Protein AF-A0A7S0W589-F1 (afdb_monomer_lite)

Sequence (106 aa):
RASVLEKYVASFYWVYSTVTTVGYGDLHAVTMQERVLCILCMVAGGFVFGTLIQNVPVILEKKSVAIHNYSQLERDMLEFLGKHKVPPDLRGRVMQYYEYRFPDHR

pLDDT: mean 89.31, std 8.2, range [50.94, 97.25]

InterPro domains:
  IPR003938 Potassium channel, voltage-dependent, EAG/ELK/ERG-like [PR01463] (8-25)
  IPR003938 Potassium channel, voltage-dependent, EAG/ELK/ERG-like [PR01463] (34-45)
  IPR003938 Potassium channel, voltage-dependent, EAG/ELK/ERG-like [PR01463] (52-61)
  IPR013099 Potassium channel domain [PF07885] (8-56)

Foldseek 3Di:
DDDPVRVVVVVVVLLVCLLVVVCPPPDDDDDPVRVVVSVVSSVVSPVVSVVVVVVPVVVVVVVVVVLVVVVVVLVVLVVVCVVVVPDPVVVVVVVVVVCVVCVVND

Structure (mmCIF, N/CA/C/O backbone):
data_AF-A0A7S0W589-F1
#
_entry.id   AF-A0A7S0W589-F1
#
loop_
_atom_site.group_PDB
_atom_site.id
_atom_site.type_symbol
_atom_site.label_atom_id
_atom_site.label_alt_id
_atom_site.label_comp_id
_atom_site.label_asym_id
_atom_site.label_entity_id
_atom_site.label_seq_id
_atom_site.pdbx_PDB_ins_code
_atom_site.Cartn_x
_atom_site.Cartn_y
_atom_site.Cartn_z
_atom_site.occupancy
_atom_site.B_iso_or_equiv
_atom_site.auth_seq_id
_atom_site.auth_comp_id
_atom_site.auth_asym_id
_atom_site.auth_atom_id
_atom_site.pdbx_PDB_model_num
ATOM 1 N N . ARG A 1 1 ? -12.696 11.868 31.121 1.00 64.69 1 ARG A N 1
ATOM 2 C CA . ARG A 1 1 ? -13.324 11.715 29.782 1.00 64.69 1 ARG A CA 1
ATOM 3 C C . ARG A 1 1 ? -12.228 11.949 28.758 1.00 64.69 1 ARG A C 1
ATOM 5 O O . ARG A 1 1 ? -11.589 12.983 28.874 1.00 64.69 1 ARG A O 1
ATOM 12 N N . ALA A 1 2 ? -12.013 11.029 27.819 1.00 81.00 2 ALA A N 1
ATOM 13 C CA . ALA A 1 2 ? -11.057 11.252 26.736 1.00 81.00 2 ALA A CA 1
ATOM 14 C C . ALA A 1 2 ? -11.460 12.477 25.897 1.00 81.00 2 ALA A C 1
ATOM 16 O O . ALA A 1 2 ? -12.662 12.704 25.677 1.00 81.00 2 ALA A O 1
ATOM 17 N N . SER A 1 3 ? -10.472 13.250 25.456 1.00 94.69 3 SER A N 1
ATOM 18 C CA . SER A 1 3 ? -10.653 14.384 24.551 1.00 94.69 3 SER A CA 1
ATOM 19 C C . SER A 1 3 ? -11.169 13.916 23.184 1.00 94.69 3 SER A C 1
ATOM 21 O O . SER A 1 3 ? -11.087 12.739 22.826 1.00 94.69 3 SER A O 1
ATOM 23 N N . VAL A 1 4 ? -11.738 14.833 22.398 1.00 95.62 4 VAL A N 1
ATOM 24 C CA . VAL A 1 4 ? -12.222 14.506 21.043 1.00 95.62 4 VAL A CA 1
ATOM 25 C C . VAL A 1 4 ? -11.072 14.017 20.158 1.00 95.62 4 VAL A C 1
ATOM 27 O O . VAL A 1 4 ? -11.238 13.043 19.425 1.00 95.62 4 VAL A O 1
ATOM 30 N N . LEU A 1 5 ? -9.899 14.644 20.283 1.00 96.56 5 LEU A N 1
ATOM 31 C CA . LEU A 1 5 ? -8.698 14.263 19.547 1.00 96.56 5 LEU A CA 1
ATOM 32 C C . LEU A 1 5 ? -8.264 12.833 19.887 1.00 96.56 5 LEU A C 1
ATOM 34 O O . LEU A 1 5 ? -8.033 12.044 18.979 1.00 96.56 5 LEU A O 1
ATOM 38 N N . GLU A 1 6 ? -8.224 12.475 21.173 1.00 95.94 6 GLU A N 1
ATOM 39 C CA . GLU A 1 6 ? -7.854 11.122 21.617 1.00 95.94 6 GLU A CA 1
ATOM 40 C C . GLU A 1 6 ? -8.770 10.054 21.010 1.00 95.94 6 GLU A C 1
ATOM 42 O O . GLU A 1 6 ? -8.296 9.031 20.523 1.00 95.94 6 GLU A O 1
ATOM 47 N N . LYS A 1 7 ? -10.084 10.309 20.968 1.00 95.38 7 LYS A N 1
ATOM 48 C CA . LYS A 1 7 ? -11.051 9.381 20.359 1.00 95.38 7 LYS A CA 1
ATOM 49 C C . LYS A 1 7 ? -10.850 9.242 18.853 1.00 95.38 7 LYS A C 1
ATOM 51 O O . LYS A 1 7 ? -10.949 8.134 18.328 1.00 95.38 7 LYS A O 1
ATOM 56 N N . TYR A 1 8 ? -10.579 10.347 18.159 1.00 96.81 8 TYR A N 1
ATOM 57 C CA . TYR A 1 8 ? -10.338 10.329 16.718 1.00 96.81 8 TYR A CA 1
ATOM 58 C C . TYR A 1 8 ? -9.056 9.568 16.378 1.00 96.81 8 TYR A C 1
ATOM 60 O O . TYR A 1 8 ? -9.071 8.701 15.509 1.00 96.81 8 TYR A O 1
ATOM 68 N N . VAL A 1 9 ? -7.974 9.830 17.117 1.00 97.00 9 VAL A N 1
ATOM 69 C CA . VAL A 1 9 ? -6.688 9.140 16.953 1.00 97.00 9 VAL A CA 1
ATOM 70 C C . VAL A 1 9 ? -6.834 7.646 17.232 1.00 97.00 9 VAL A C 1
ATOM 72 O O . VAL A 1 9 ? -6.397 6.846 16.412 1.00 97.00 9 VAL A O 1
ATOM 75 N N . ALA A 1 10 ? -7.506 7.255 18.320 1.00 95.75 10 ALA A N 1
ATOM 76 C CA . ALA A 1 10 ? -7.759 5.846 18.629 1.00 95.75 10 ALA A CA 1
ATOM 77 C C . ALA A 1 10 ? -8.588 5.149 17.534 1.00 95.75 10 ALA A C 1
ATOM 79 O O . ALA A 1 10 ? -8.282 4.024 17.142 1.00 95.75 10 ALA A O 1
ATOM 80 N N . SER A 1 11 ? -9.599 5.839 16.992 1.00 94.69 11 SER A N 1
ATOM 81 C CA . SER A 1 11 ? -10.419 5.318 15.889 1.00 94.69 11 SER A CA 1
ATOM 82 C C . SER A 1 11 ? -9.585 5.112 14.623 1.00 94.69 11 SER A C 1
ATOM 84 O O . SER A 1 11 ? -9.652 4.055 14.002 1.00 94.69 11 SER A O 1
ATOM 86 N N . PHE A 1 12 ? -8.755 6.095 14.261 1.00 95.69 12 PHE A N 1
ATOM 87 C CA . PHE A 1 12 ? -7.860 6.002 13.107 1.00 95.69 12 PHE A CA 1
ATOM 88 C C . PHE A 1 12 ? -6.818 4.902 13.272 1.00 95.69 12 PHE A C 1
ATOM 90 O O . PHE A 1 12 ? -6.583 4.140 12.339 1.00 95.69 12 PHE A O 1
ATOM 97 N N . TYR A 1 13 ? -6.223 4.793 14.456 1.00 96.31 13 TYR A N 1
ATOM 98 C CA . TYR A 1 13 ? -5.269 3.745 14.790 1.00 96.31 13 TYR A CA 1
ATOM 99 C C . TYR A 1 13 ? -5.883 2.346 14.627 1.00 96.31 13 TYR A C 1
ATOM 101 O O . TYR A 1 13 ? -5.275 1.464 14.016 1.00 96.31 13 TYR A O 1
ATOM 109 N N . TRP A 1 14 ? -7.117 2.149 15.095 1.00 95.56 14 TRP A N 1
ATOM 110 C CA . TRP A 1 14 ? -7.823 0.881 14.934 1.00 95.56 14 TRP A CA 1
ATOM 111 C C . TRP A 1 14 ? -8.148 0.562 13.474 1.00 95.56 14 TRP A C 1
ATOM 113 O O . TRP A 1 14 ? -7.880 -0.547 13.010 1.00 95.56 14 TRP A O 1
ATOM 123 N N . VAL A 1 15 ? -8.661 1.540 12.718 1.00 95.19 15 VAL A N 1
ATOM 124 C CA . VAL A 1 15 ? -8.928 1.361 11.282 1.00 95.19 15 VAL A CA 1
ATOM 125 C C . VAL A 1 15 ? -7.633 1.035 10.543 1.00 95.19 15 VAL A C 1
ATOM 127 O O . VAL A 1 15 ? -7.589 0.082 9.772 1.00 95.19 15 VAL A O 1
ATOM 130 N N . TYR A 1 16 ? -6.562 1.784 10.801 1.00 94.81 16 TYR A N 1
ATOM 131 C CA . TYR A 1 16 ? -5.286 1.608 10.121 1.00 94.81 16 TYR A CA 1
ATOM 132 C C . TYR A 1 16 ? -4.651 0.251 10.432 1.00 94.81 16 TYR A C 1
ATOM 134 O O . TYR A 1 16 ? -4.263 -0.460 9.506 1.00 94.81 16 TYR A O 1
ATOM 142 N N . SER A 1 17 ? -4.592 -0.149 11.707 1.00 95.12 17 SER A N 1
ATOM 143 C CA . SER A 1 17 ? -4.046 -1.455 12.113 1.00 95.12 17 SER A CA 1
ATOM 144 C C . SER A 1 17 ? -4.862 -2.627 11.562 1.00 95.12 17 SER A C 1
ATOM 146 O O . SER A 1 17 ? -4.287 -3.665 11.237 1.00 95.12 17 SER A O 1
ATOM 148 N N . THR A 1 18 ? -6.175 -2.449 11.393 1.00 94.19 18 THR A N 1
ATOM 149 C CA . THR A 1 18 ? -7.060 -3.438 10.766 1.00 94.19 18 THR A CA 1
ATOM 150 C C . THR A 1 18 ? -6.835 -3.525 9.254 1.00 94.19 18 THR A C 1
ATOM 152 O O . THR A 1 18 ? -6.612 -4.615 8.733 1.00 94.19 18 THR A O 1
ATOM 155 N N . VAL A 1 19 ? -6.848 -2.392 8.539 1.00 94.44 19 VAL A N 1
ATOM 156 C CA . VAL A 1 19 ? -6.691 -2.334 7.070 1.00 94.44 19 VAL A CA 1
ATOM 157 C C . VAL A 1 19 ? -5.313 -2.825 6.630 1.00 94.44 19 VAL A C 1
ATOM 159 O O . VAL A 1 19 ? -5.204 -3.538 5.639 1.00 94.44 19 VAL A O 1
ATOM 162 N N . THR A 1 20 ? -4.263 -2.476 7.375 1.00 92.69 20 THR A N 1
ATOM 163 C CA . THR A 1 20 ? -2.889 -2.945 7.111 1.00 92.69 20 THR A CA 1
ATOM 164 C C . THR A 1 20 ? -2.625 -4.356 7.629 1.00 92.69 20 THR A C 1
ATOM 166 O O . THR A 1 20 ? -1.519 -4.866 7.471 1.00 92.69 20 THR A O 1
ATOM 169 N N . THR A 1 21 ? -3.625 -5.006 8.232 1.00 91.38 21 THR A N 1
ATOM 170 C CA . THR A 1 21 ? -3.550 -6.366 8.791 1.00 91.38 21 THR A CA 1
ATOM 171 C C . THR A 1 21 ? -2.515 -6.551 9.908 1.00 91.38 21 THR A C 1
ATOM 173 O O . THR A 1 21 ? -2.166 -7.677 10.242 1.00 91.38 21 THR A O 1
ATOM 176 N N . VAL A 1 22 ? -2.045 -5.460 10.527 1.00 94.75 22 VAL A N 1
ATOM 177 C CA . VAL A 1 22 ? -1.104 -5.510 11.660 1.00 94.75 22 VAL A CA 1
ATOM 178 C C . VAL A 1 22 ? -1.795 -6.043 12.916 1.00 94.75 22 VAL A C 1
ATOM 180 O O . VAL A 1 22 ? -1.269 -6.935 13.571 1.00 94.75 22 VAL A O 1
ATOM 183 N N . GLY A 1 23 ? -2.978 -5.503 13.238 1.00 91.38 23 GLY A N 1
ATOM 184 C CA . GLY A 1 23 ? -3.873 -6.055 14.259 1.00 91.38 23 GLY A CA 1
ATOM 185 C C . GLY A 1 23 ? -3.262 -6.263 15.652 1.00 91.38 23 GLY A C 1
ATOM 186 O O . GLY A 1 23 ? -3.377 -7.355 16.198 1.00 91.38 23 GLY A O 1
ATOM 187 N N . TYR A 1 24 ? -2.665 -5.230 16.258 1.00 93.56 24 TYR A N 1
ATOM 188 C CA . TYR A 1 24 ? -2.054 -5.316 17.599 1.00 93.56 24 TYR A CA 1
ATOM 189 C C . TYR A 1 24 ? -2.997 -5.835 18.704 1.00 93.56 24 TYR A C 1
ATOM 191 O O . TYR A 1 24 ? -2.532 -6.428 19.675 1.00 93.56 24 TYR A O 1
ATOM 199 N N . GLY A 1 25 ? -4.312 -5.634 18.558 1.00 91.12 25 GLY A N 1
ATOM 200 C CA . GLY A 1 25 ? -5.341 -6.198 19.444 1.00 91.12 25 GLY A CA 1
ATOM 201 C C . GLY A 1 25 ? -5.584 -5.419 20.740 1.00 91.12 25 GLY A C 1
ATOM 202 O O . GLY A 1 25 ? -6.449 -5.791 21.533 1.00 91.12 25 GLY A O 1
ATOM 203 N N . ASP A 1 26 ? -4.877 -4.314 20.945 1.00 93.19 26 ASP A N 1
ATOM 204 C CA . ASP A 1 26 ? -5.058 -3.399 22.071 1.00 93.19 26 AS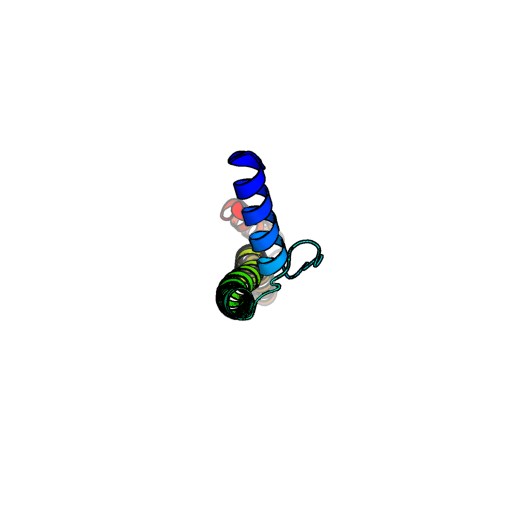P A CA 1
ATOM 205 C C . ASP A 1 26 ? -6.415 -2.673 22.033 1.00 93.19 26 ASP A C 1
ATOM 207 O O . ASP A 1 26 ? -7.027 -2.477 23.082 1.00 93.19 26 ASP A O 1
ATOM 211 N N . LEU A 1 27 ? -6.938 -2.367 20.838 1.00 92.69 27 LEU A N 1
ATOM 212 C CA . LEU A 1 27 ? -8.333 -1.958 20.643 1.00 92.69 27 LEU A CA 1
ATOM 213 C C . LEU A 1 27 ? -9.116 -3.049 19.901 1.00 92.69 27 LEU A C 1
ATOM 215 O O . LEU A 1 27 ? -8.832 -3.359 18.744 1.00 92.69 27 LEU A O 1
ATOM 219 N N . HIS A 1 28 ? -10.118 -3.630 20.562 1.00 91.81 28 HIS A N 1
ATOM 220 C CA . HIS A 1 28 ? -10.918 -4.728 20.019 1.00 91.81 28 HIS A CA 1
ATOM 221 C C . HIS A 1 28 ? -12.381 -4.654 20.469 1.00 91.81 28 HIS A C 1
ATOM 223 O O . HIS A 1 28 ? -12.712 -4.057 21.492 1.00 91.81 28 HIS A O 1
ATOM 229 N N . ALA A 1 29 ? -13.262 -5.285 19.692 1.00 92.69 29 ALA A N 1
ATOM 230 C CA . ALA A 1 29 ? -14.682 -5.367 20.004 1.00 92.69 29 ALA A CA 1
ATOM 231 C C . ALA A 1 29 ? -14.956 -6.310 21.181 1.00 92.69 29 ALA A C 1
ATOM 233 O O . ALA A 1 29 ? -14.575 -7.486 21.160 1.00 92.69 29 ALA A O 1
ATOM 234 N N . VAL A 1 30 ? -15.703 -5.824 22.170 1.00 94.94 30 VAL A N 1
ATOM 235 C CA . VAL A 1 30 ? -16.078 -6.603 23.354 1.00 94.94 30 VAL A CA 1
ATOM 236 C C . VAL A 1 30 ? -17.496 -7.142 23.191 1.00 94.94 30 VAL A C 1
ATOM 238 O O . VAL A 1 30 ? -17.744 -8.325 23.439 1.00 94.94 30 VAL A O 1
ATOM 241 N N . THR A 1 31 ? -18.417 -6.304 22.713 1.00 97.25 31 THR A N 1
ATOM 242 C CA . THR A 1 31 ? -19.835 -6.653 22.559 1.00 97.25 31 THR A CA 1
ATOM 243 C C . THR A 1 31 ? -20.139 -7.300 21.205 1.00 97.25 31 THR A C 1
ATOM 245 O O . THR A 1 31 ? -19.413 -7.127 20.227 1.00 97.25 31 THR A O 1
ATOM 248 N N . MET A 1 32 ? -21.256 -8.032 21.112 1.00 95.69 32 MET A N 1
ATOM 249 C CA . MET A 1 32 ? -21.690 -8.653 19.850 1.00 95.69 32 MET A CA 1
ATOM 250 C C . MET A 1 32 ? -21.903 -7.614 18.737 1.00 95.69 32 MET A C 1
ATOM 252 O O . MET A 1 32 ? -21.512 -7.842 17.596 1.00 95.69 32 MET A O 1
ATOM 256 N N . GLN A 1 33 ? -22.488 -6.462 19.069 1.00 96.19 33 GLN A N 1
ATOM 257 C CA . GLN A 1 33 ? -22.763 -5.398 18.100 1.00 96.19 33 GLN A CA 1
ATOM 258 C C . GLN A 1 33 ? -21.468 -4.790 17.550 1.00 96.19 33 GLN A C 1
ATOM 260 O O . GLN A 1 33 ? -21.329 -4.631 16.338 1.00 96.19 33 GLN A O 1
ATOM 265 N N . GLU A 1 34 ? -20.492 -4.527 18.424 1.00 95.06 34 GLU A N 1
ATOM 266 C CA . GLU A 1 34 ? -19.162 -4.063 18.016 1.00 95.06 34 GLU A CA 1
ATOM 267 C C . GLU A 1 34 ? -18.466 -5.094 17.123 1.00 95.06 34 GLU A C 1
ATOM 269 O O . GLU A 1 34 ? -17.877 -4.723 16.114 1.00 95.06 34 GLU A O 1
ATOM 274 N N . ARG A 1 35 ? -18.574 -6.394 17.436 1.00 95.44 35 ARG A N 1
ATOM 275 C CA . ARG A 1 35 ? -17.956 -7.458 16.627 1.00 95.44 35 ARG A CA 1
ATOM 276 C C . ARG A 1 35 ? -18.522 -7.497 15.214 1.00 95.44 35 ARG A C 1
ATOM 278 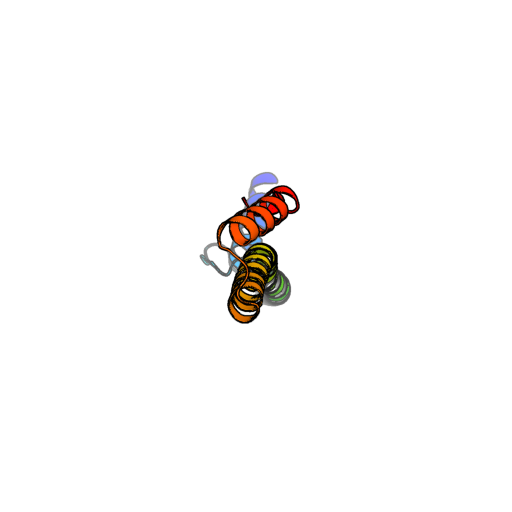O O . ARG A 1 35 ? -17.749 -7.606 14.267 1.00 95.44 35 ARG A O 1
ATOM 285 N N . VAL A 1 36 ? -19.843 -7.373 15.061 1.00 97.25 36 VAL A N 1
ATOM 286 C CA . VAL A 1 36 ? -20.482 -7.307 13.736 1.00 97.25 36 VAL A CA 1
ATOM 287 C C . VAL A 1 36 ? -19.962 -6.103 12.948 1.00 97.25 36 VAL A C 1
ATOM 289 O O . VAL A 1 36 ? -19.577 -6.261 11.791 1.00 97.25 36 VAL A O 1
ATOM 292 N N . LEU A 1 37 ? -19.872 -4.924 13.573 1.00 94.62 37 LEU A N 1
ATOM 293 C CA . LEU A 1 37 ? -19.310 -3.733 12.930 1.00 94.62 37 LEU A CA 1
ATOM 294 C C . LEU A 1 37 ? -17.843 -3.947 12.521 1.00 94.62 37 LEU A C 1
ATOM 296 O O . LEU A 1 37 ? -17.477 -3.652 11.385 1.00 94.62 37 LEU A O 1
ATOM 300 N N . CYS A 1 38 ? -17.018 -4.505 13.410 1.00 94.56 38 CYS A N 1
ATOM 301 C CA . CYS A 1 38 ? -15.617 -4.796 13.121 1.00 94.56 38 CYS A CA 1
ATOM 302 C C . CYS A 1 38 ? -15.460 -5.753 11.938 1.00 94.56 38 CYS A C 1
ATOM 304 O O . CYS A 1 38 ? -14.629 -5.492 11.075 1.00 94.56 38 CYS A O 1
ATOM 306 N N . ILE A 1 39 ? -16.278 -6.808 11.854 1.00 95.50 39 ILE A N 1
ATOM 307 C CA . ILE A 1 39 ? -16.267 -7.748 10.724 1.00 95.50 39 ILE A CA 1
ATOM 308 C C . ILE A 1 39 ? -16.582 -7.018 9.414 1.00 95.50 39 ILE A C 1
ATOM 310 O O . ILE A 1 39 ? -15.865 -7.191 8.431 1.00 95.50 39 ILE A O 1
ATOM 314 N N . LEU A 1 40 ? -17.608 -6.162 9.394 1.00 95.88 40 LEU A N 1
ATOM 315 C CA . LEU A 1 40 ? -17.955 -5.381 8.202 1.00 95.88 40 LEU A CA 1
ATOM 316 C C . LEU A 1 40 ? -16.809 -4.449 7.777 1.00 95.88 40 LEU A C 1
ATOM 318 O O . LEU A 1 40 ? -16.460 -4.396 6.597 1.00 95.88 40 LEU A O 1
ATOM 322 N N . CYS A 1 41 ? -16.179 -3.762 8.735 1.00 95.00 41 CYS A N 1
ATOM 323 C CA . CYS A 1 41 ? -15.014 -2.916 8.480 1.00 95.00 41 CYS A CA 1
ATOM 324 C C . CYS A 1 41 ? -13.799 -3.716 7.990 1.00 95.00 41 CYS A C 1
ATOM 326 O O . CYS A 1 41 ? -13.099 -3.249 7.098 1.00 95.00 41 CYS A O 1
ATOM 328 N N . MET A 1 42 ? -13.555 -4.912 8.531 1.00 95.25 42 MET A N 1
ATOM 329 C CA . MET A 1 42 ? -12.475 -5.806 8.098 1.00 95.25 42 MET A CA 1
ATOM 330 C C . MET A 1 42 ? -12.680 -6.277 6.660 1.00 95.25 42 MET A C 1
ATOM 332 O O . MET A 1 42 ? -11.743 -6.236 5.869 1.00 95.25 42 MET A O 1
ATOM 336 N N . VAL A 1 43 ? -13.904 -6.671 6.298 1.00 96.19 43 VAL A N 1
ATOM 337 C CA . VAL A 1 43 ? -14.246 -7.073 4.927 1.00 96.19 43 VAL A CA 1
ATOM 338 C C . VAL A 1 43 ? -14.022 -5.906 3.962 1.00 96.19 43 VAL A C 1
ATOM 340 O O . VAL A 1 43 ? -13.296 -6.054 2.981 1.00 96.19 43 VAL A O 1
ATOM 343 N N . ALA A 1 44 ? -14.573 -4.726 4.265 1.00 95.25 44 ALA A N 1
ATOM 344 C CA . ALA A 1 44 ? -14.383 -3.530 3.443 1.00 95.25 44 ALA A CA 1
ATOM 345 C C . ALA A 1 44 ? -12.901 -3.120 3.339 1.00 95.25 44 ALA A C 1
ATOM 347 O O . ALA A 1 44 ? -12.405 -2.835 2.249 1.00 95.25 44 ALA A O 1
ATOM 348 N N . GLY A 1 45 ? -12.180 -3.139 4.462 1.00 93.56 45 GLY A N 1
ATOM 349 C CA . GLY A 1 45 ? -10.754 -2.833 4.530 1.00 93.56 45 GLY A CA 1
ATOM 350 C C . GLY A 1 45 ? -9.901 -3.811 3.727 1.00 93.56 45 GLY A C 1
ATOM 351 O O . GLY A 1 45 ? -8.997 -3.379 3.019 1.00 93.56 45 GLY A O 1
ATOM 352 N N . GLY A 1 46 ? -10.233 -5.103 3.763 1.00 94.19 46 GLY A N 1
ATOM 353 C CA . GLY A 1 46 ? -9.568 -6.144 2.982 1.00 94.19 46 GLY A CA 1
ATOM 354 C C . GLY A 1 46 ? -9.716 -5.937 1.475 1.00 94.19 46 GLY A C 1
ATOM 355 O O . GLY A 1 46 ? -8.729 -6.051 0.750 1.00 94.19 46 GLY A O 1
ATOM 356 N N . PHE A 1 47 ? -10.906 -5.550 0.998 1.00 94.19 47 PHE A N 1
ATOM 357 C CA . PHE A 1 47 ? -11.099 -5.187 -0.412 1.00 94.19 47 PHE A CA 1
ATOM 358 C C . PHE A 1 47 ? -10.216 -4.004 -0.819 1.00 94.19 47 PHE A C 1
ATOM 360 O O . PHE A 1 47 ? -9.503 -4.082 -1.820 1.00 94.19 47 PHE A O 1
ATOM 367 N N . VAL A 1 48 ? -10.207 -2.928 -0.025 1.00 93.44 48 VAL A N 1
ATOM 368 C CA . VAL A 1 48 ? -9.366 -1.752 -0.297 1.00 93.44 48 VAL A CA 1
ATOM 369 C C . VAL A 1 48 ? -7.887 -2.138 -0.300 1.00 93.44 48 VAL A C 1
ATOM 371 O O . VAL A 1 48 ? -7.186 -1.870 -1.274 1.00 93.44 48 VAL A O 1
ATOM 374 N N . PHE A 1 49 ? -7.413 -2.824 0.739 1.00 93.12 49 PHE A N 1
ATOM 375 C CA . PHE A 1 49 ? -6.013 -3.221 0.858 1.00 93.12 49 PHE A CA 1
ATOM 376 C C . PHE A 1 49 ? -5.568 -4.146 -0.282 1.00 93.12 49 PHE A C 1
ATOM 378 O O . PHE A 1 49 ? -4.512 -3.924 -0.873 1.00 93.12 49 PHE A O 1
ATOM 385 N N . GLY A 1 50 ? -6.403 -5.118 -0.660 1.00 92.88 50 GLY A N 1
ATOM 386 C CA . GLY A 1 50 ? -6.144 -6.002 -1.796 1.00 92.88 50 GLY A CA 1
ATOM 387 C C . GLY A 1 50 ? -5.959 -5.231 -3.104 1.00 92.88 50 GLY A C 1
ATOM 388 O O . GLY A 1 50 ? -4.979 -5.457 -3.814 1.00 92.88 50 GLY A O 1
ATOM 389 N N . THR A 1 51 ? -6.835 -4.260 -3.391 1.00 92.62 51 THR A N 1
ATOM 390 C CA . THR A 1 51 ? -6.699 -3.425 -4.600 1.00 92.62 51 THR A CA 1
ATOM 391 C C . THR A 1 51 ? -5.443 -2.554 -4.583 1.00 92.62 51 THR A C 1
ATOM 393 O O . THR A 1 51 ? -4.802 -2.377 -5.619 1.00 92.62 51 THR A O 1
ATOM 396 N N . LEU A 1 52 ? -5.042 -2.042 -3.414 1.00 91.69 52 LEU A N 1
ATOM 397 C CA . LEU A 1 52 ? -3.812 -1.263 -3.272 1.00 91.69 52 LEU A CA 1
ATOM 398 C C . LEU A 1 52 ? -2.578 -2.117 -3.570 1.00 91.69 52 LEU A C 1
ATOM 400 O O . LEU A 1 52 ? -1.759 -1.724 -4.399 1.00 91.69 52 LEU A O 1
ATOM 404 N N . ILE A 1 53 ? -2.476 -3.297 -2.950 1.00 92.12 53 ILE A N 1
ATOM 405 C CA . ILE A 1 53 ? -1.373 -4.242 -3.176 1.00 92.12 53 ILE A CA 1
ATOM 406 C C . ILE A 1 53 ? -1.315 -4.655 -4.652 1.00 92.12 53 ILE A C 1
ATOM 408 O O . ILE A 1 53 ? -0.236 -4.670 -5.239 1.00 92.12 53 ILE A O 1
ATOM 412 N N . GLN A 1 54 ? -2.465 -4.931 -5.275 1.00 93.44 54 GLN A N 1
ATOM 413 C CA . GLN A 1 54 ? -2.543 -5.333 -6.682 1.00 93.44 54 GLN A CA 1
ATOM 414 C C . GLN A 1 54 ? -2.039 -4.249 -7.650 1.00 93.44 54 GLN A C 1
ATOM 416 O O . GLN A 1 54 ? -1.456 -4.570 -8.686 1.00 93.44 54 GLN A O 1
ATOM 421 N N . ASN A 1 55 ? -2.226 -2.970 -7.326 1.00 93.88 55 ASN A N 1
ATOM 422 C CA . ASN A 1 55 ? -1.807 -1.867 -8.191 1.00 93.88 55 ASN A CA 1
ATOM 423 C C . ASN A 1 55 ? -0.295 -1.585 -8.139 1.00 93.88 55 ASN A C 1
ATOM 425 O O . ASN A 1 55 ? 0.248 -1.014 -9.087 1.00 93.88 55 ASN A O 1
ATOM 429 N N . VAL A 1 56 ? 0.404 -1.987 -7.070 1.00 92.94 56 VAL A N 1
ATOM 430 C CA . VAL A 1 56 ? 1.845 -1.715 -6.909 1.00 92.94 56 VAL A CA 1
ATOM 431 C C . VAL A 1 56 ? 2.688 -2.377 -8.013 1.00 92.94 56 VAL A C 1
ATOM 433 O O . VAL A 1 56 ? 3.445 -1.654 -8.670 1.00 92.94 56 VAL A O 1
ATOM 436 N N . PRO A 1 57 ? 2.552 -3.689 -8.306 1.00 91.69 57 PRO A N 1
ATOM 437 C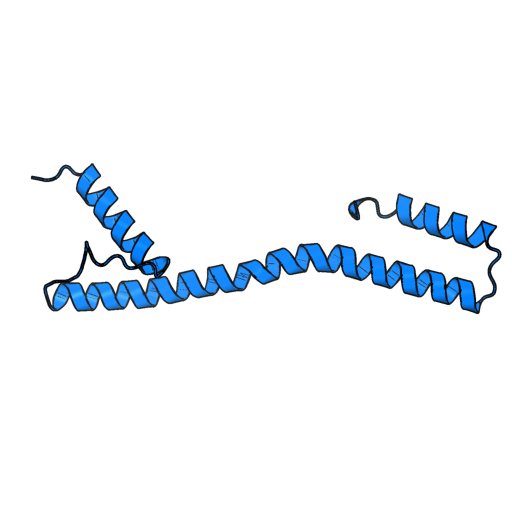 CA . PRO A 1 57 ? 3.272 -4.324 -9.407 1.00 91.69 57 PRO A CA 1
ATOM 438 C C . PRO A 1 57 ? 3.004 -3.668 -10.758 1.00 91.69 57 PRO A C 1
ATOM 440 O O . PRO A 1 57 ? 3.940 -3.476 -11.517 1.00 91.69 57 PRO A O 1
ATOM 443 N N . VAL A 1 58 ? 1.764 -3.250 -11.037 1.00 90.44 58 VAL A N 1
ATOM 444 C CA . VAL A 1 58 ? 1.393 -2.616 -12.316 1.00 90.44 58 VAL A CA 1
ATOM 445 C C . VAL A 1 58 ? 2.148 -1.303 -12.532 1.00 90.44 58 VAL A C 1
ATOM 447 O O . VAL A 1 58 ? 2.577 -0.996 -13.643 1.00 90.44 58 VAL A O 1
ATOM 450 N N . ILE A 1 59 ? 2.323 -0.506 -11.478 1.00 89.56 59 ILE A N 1
ATOM 451 C CA . ILE A 1 59 ? 3.080 0.751 -11.554 1.00 89.56 59 ILE A CA 1
ATOM 452 C C . ILE A 1 59 ? 4.570 0.465 -11.775 1.00 89.56 59 ILE A C 1
ATOM 454 O O . ILE A 1 59 ? 5.214 1.132 -12.587 1.00 89.56 59 ILE A O 1
ATOM 458 N N . LEU A 1 60 ? 5.112 -0.539 -11.082 1.00 88.62 60 LEU A N 1
ATOM 459 C CA . LEU A 1 60 ? 6.510 -0.946 -11.228 1.00 88.62 60 LEU A CA 1
ATOM 460 C C . LEU A 1 60 ? 6.792 -1.542 -12.611 1.00 88.62 60 LEU A C 1
ATOM 462 O O . LEU A 1 60 ? 7.804 -1.214 -13.228 1.00 88.62 60 LEU A O 1
ATOM 466 N N . GLU A 1 61 ? 5.875 -2.358 -13.120 1.00 88.31 61 GLU A N 1
ATOM 467 C CA . GLU A 1 61 ? 5.952 -2.972 -14.438 1.00 88.31 61 GLU A CA 1
ATOM 468 C C . GLU A 1 61 ? 5.899 -1.915 -15.539 1.00 88.31 61 GLU A C 1
ATOM 470 O O . GLU A 1 61 ? 6.724 -1.933 -16.440 1.00 88.31 61 GLU A O 1
ATOM 475 N N . LYS A 1 62 ? 5.022 -0.909 -15.444 1.00 81.38 62 LYS A N 1
ATOM 476 C CA . LYS A 1 62 ? 5.012 0.204 -16.413 1.00 81.38 62 LYS A CA 1
ATOM 477 C C . LYS A 1 62 ? 6.374 0.890 -16.537 1.00 81.38 62 LYS A C 1
ATOM 479 O O . LYS A 1 62 ? 6.762 1.277 -17.637 1.00 81.38 62 LYS A O 1
ATOM 484 N N . LYS A 1 63 ? 7.111 1.015 -15.429 1.00 77.06 63 LYS A N 1
ATOM 485 C CA . LYS A 1 63 ? 8.468 1.572 -15.432 1.00 77.06 63 LYS A CA 1
ATOM 486 C C . LYS A 1 63 ? 9.483 0.611 -16.064 1.00 77.06 63 LYS A C 1
ATOM 488 O O . LYS A 1 63 ? 10.354 1.059 -16.804 1.00 77.06 63 LYS A O 1
ATOM 493 N N . SER A 1 64 ? 9.385 -0.692 -15.799 1.00 81.44 64 SER A N 1
ATOM 494 C CA . SER A 1 64 ? 10.321 -1.684 -16.345 1.00 81.44 64 SER A CA 1
ATOM 495 C C . SER A 1 64 ? 10.048 -2.040 -17.811 1.00 81.44 64 SER A C 1
ATOM 497 O O . SER A 1 64 ? 10.997 -2.290 -18.549 1.00 81.44 64 SER A O 1
ATOM 499 N N . VAL A 1 65 ? 8.792 -2.005 -18.263 1.00 83.00 65 VAL A N 1
ATOM 500 C CA . VAL A 1 65 ? 8.376 -2.305 -19.643 1.00 83.00 65 VAL A CA 1
ATOM 501 C C . VAL A 1 65 ? 8.996 -1.327 -20.637 1.00 83.00 65 VAL A C 1
ATOM 503 O O . VAL A 1 65 ? 9.456 -1.760 -21.687 1.00 83.00 65 VAL A O 1
ATOM 506 N N . ALA A 1 66 ? 9.082 -0.034 -20.309 1.00 76.25 66 ALA A N 1
ATOM 507 C CA . ALA A 1 66 ? 9.733 0.951 -21.178 1.00 76.25 66 ALA A CA 1
ATOM 508 C C . ALA A 1 66 ? 11.212 0.599 -21.434 1.00 76.25 66 ALA A C 1
ATOM 510 O O . ALA A 1 66 ? 11.650 0.516 -22.581 1.00 76.25 66 ALA A O 1
ATOM 511 N N . ILE A 1 67 ? 11.953 0.286 -20.367 1.00 80.69 67 ILE A N 1
ATOM 512 C CA . ILE A 1 67 ? 13.360 -0.135 -20.438 1.00 80.69 67 ILE A CA 1
ATOM 513 C C . ILE A 1 67 ? 13.487 -1.470 -21.184 1.00 80.69 67 ILE A C 1
ATOM 515 O O . ILE A 1 67 ? 14.367 -1.651 -22.027 1.00 80.69 67 ILE A O 1
ATOM 519 N N . HIS A 1 68 ? 12.589 -2.414 -20.899 1.00 83.69 68 HIS A N 1
ATOM 520 C CA . HIS A 1 68 ? 12.602 -3.731 -21.516 1.00 83.69 68 HIS A CA 1
ATOM 521 C C . HIS A 1 68 ? 12.367 -3.658 -23.029 1.00 83.69 68 HIS A C 1
ATOM 523 O O . HIS A 1 68 ? 13.140 -4.249 -23.785 1.00 83.69 68 HIS A O 1
ATOM 529 N N . ASN A 1 69 ? 11.368 -2.891 -23.469 1.00 84.94 69 ASN A N 1
ATOM 530 C CA . ASN A 1 69 ? 11.037 -2.698 -24.881 1.00 84.94 69 ASN A CA 1
ATOM 531 C C . ASN A 1 69 ? 12.188 -2.054 -25.653 1.00 84.94 69 ASN A C 1
ATOM 533 O O . ASN A 1 69 ? 12.496 -2.486 -26.760 1.00 84.94 69 ASN A O 1
ATOM 537 N N . TYR A 1 70 ? 12.867 -1.071 -25.062 1.00 81.69 70 TYR A N 1
ATOM 538 C CA . TYR A 1 70 ? 14.050 -0.476 -25.678 1.00 81.69 70 TYR A CA 1
ATOM 539 C C . TYR A 1 70 ? 15.189 -1.471 -25.817 1.00 81.69 70 TYR A C 1
ATOM 541 O O . TYR A 1 70 ? 15.752 -1.613 -26.896 1.00 81.69 70 TYR A O 1
ATOM 549 N N . SER A 1 71 ? 15.477 -2.224 -24.752 1.00 84.12 71 SER A N 1
ATOM 550 C CA . SER A 1 71 ? 16.512 -3.255 -24.809 1.00 84.12 71 SER A CA 1
ATOM 551 C C . SER A 1 71 ? 16.199 -4.320 -25.869 1.00 84.12 71 SER A C 1
ATOM 553 O O . SER A 1 71 ? 17.115 -4.855 -26.486 1.00 84.12 71 SER A O 1
ATOM 555 N N . GLN A 1 72 ? 14.917 -4.651 -26.081 1.00 88.00 72 GLN A N 1
ATOM 556 C CA . GLN A 1 72 ? 14.486 -5.552 -27.153 1.00 88.00 72 GLN A CA 1
ATOM 557 C C . GLN A 1 72 ? 14.730 -4.924 -28.524 1.00 88.00 72 GLN A C 1
ATOM 559 O O . GLN A 1 72 ? 15.402 -5.530 -29.351 1.00 88.00 72 GLN A O 1
ATOM 564 N N . LEU A 1 73 ? 14.261 -3.693 -28.731 1.00 86.62 73 LEU A N 1
ATOM 565 C CA . LEU A 1 73 ? 14.426 -2.967 -29.987 1.00 86.62 73 LEU A CA 1
ATOM 566 C C . LEU A 1 73 ? 15.901 -2.814 -30.379 1.00 86.62 73 LEU A C 1
ATOM 568 O O . LEU A 1 73 ? 16.260 -3.000 -31.540 1.00 86.62 73 LEU A O 1
ATOM 572 N N . GLU A 1 74 ? 16.760 -2.517 -29.407 1.00 86.81 74 GLU A N 1
ATOM 573 C CA . GLU A 1 74 ? 18.204 -2.429 -29.596 1.00 86.81 74 GLU A CA 1
ATOM 574 C C . GLU A 1 74 ? 18.791 -3.764 -30.079 1.00 86.81 74 GLU A C 1
ATOM 576 O O . GLU A 1 74 ? 19.536 -3.802 -31.063 1.00 86.81 74 GLU A O 1
ATOM 581 N N . ARG A 1 75 ? 18.418 -4.875 -29.431 1.00 88.81 75 ARG A N 1
ATOM 582 C CA . ARG A 1 75 ? 18.860 -6.220 -29.829 1.00 88.81 75 ARG A CA 1
ATOM 583 C C . ARG A 1 75 ? 18.400 -6.574 -31.239 1.00 88.81 75 ARG A C 1
ATOM 585 O O . ARG A 1 75 ? 19.227 -7.006 -32.042 1.00 88.81 75 ARG A O 1
ATOM 592 N N . ASP A 1 76 ? 17.131 -6.338 -31.555 1.00 90.38 76 ASP A N 1
ATOM 593 C CA . ASP A 1 76 ? 16.557 -6.635 -32.870 1.00 90.38 76 ASP A CA 1
ATOM 594 C C . ASP A 1 76 ? 17.237 -5.808 -33.971 1.00 90.38 76 ASP A C 1
ATOM 596 O O . ASP A 1 76 ? 17.539 -6.312 -35.058 1.00 90.38 76 ASP A O 1
ATOM 600 N N . MET A 1 77 ? 17.549 -4.539 -33.685 1.00 88.88 77 MET A N 1
ATOM 601 C CA . MET A 1 77 ? 18.263 -3.671 -34.617 1.00 88.88 77 MET A CA 1
ATOM 602 C C . MET A 1 77 ? 19.699 -4.153 -34.846 1.00 88.88 77 MET A C 1
ATOM 604 O O . MET A 1 77 ? 20.152 -4.232 -35.991 1.00 88.88 77 MET A O 1
ATOM 608 N N . LEU A 1 78 ? 20.420 -4.516 -33.783 1.00 88.38 78 LEU A N 1
ATOM 609 C CA . LEU A 1 78 ? 21.768 -5.076 -33.894 1.00 88.38 78 LEU A CA 1
ATOM 610 C C . LEU A 1 78 ? 21.772 -6.387 -34.688 1.00 88.38 78 LEU A C 1
ATOM 612 O O . LEU A 1 78 ? 22.655 -6.590 -35.528 1.00 88.38 78 LEU A O 1
ATOM 616 N N . GLU A 1 79 ? 20.771 -7.243 -34.484 1.00 91.56 79 GLU A N 1
ATOM 617 C CA . GLU A 1 79 ? 20.598 -8.477 -35.246 1.00 91.56 79 GLU A CA 1
ATOM 618 C C . GLU A 1 79 ? 20.333 -8.189 -36.732 1.00 91.56 79 GLU A C 1
ATOM 620 O O . GLU A 1 79 ? 20.988 -8.770 -37.603 1.00 91.56 79 GLU A O 1
ATOM 625 N N . PHE A 1 80 ? 19.435 -7.250 -37.046 1.00 92.25 80 PHE A N 1
ATOM 626 C CA . PHE A 1 80 ? 19.131 -6.839 -38.420 1.00 92.25 80 PHE A CA 1
ATOM 627 C C . PHE A 1 80 ? 20.369 -6.301 -39.150 1.00 92.25 80 PHE A C 1
ATOM 629 O O . PHE A 1 80 ? 20.661 -6.710 -40.281 1.00 92.25 80 PHE A O 1
ATOM 636 N N . LEU A 1 81 ? 21.127 -5.417 -38.497 1.00 89.94 81 LEU A N 1
ATOM 637 C CA . LEU A 1 81 ? 22.354 -4.833 -39.045 1.00 89.94 81 LEU A CA 1
ATOM 638 C C . LEU A 1 81 ? 23.470 -5.878 -39.191 1.00 89.94 81 LEU A C 1
ATOM 640 O O . LEU A 1 81 ? 24.279 -5.797 -40.119 1.00 89.94 81 LEU A O 1
ATOM 644 N N . GLY A 1 82 ? 23.508 -6.869 -38.297 1.00 90.31 82 GLY A N 1
ATOM 645 C CA . GLY A 1 82 ? 24.380 -8.036 -38.399 1.00 90.31 82 GLY A CA 1
ATOM 646 C C . GLY A 1 82 ? 24.055 -8.896 -39.619 1.00 90.31 82 GLY A C 1
ATOM 647 O O . GLY A 1 82 ? 24.945 -9.177 -40.424 1.00 90.31 82 GLY A O 1
ATOM 648 N N . LYS A 1 83 ? 22.776 -9.246 -39.808 1.00 93.31 83 LYS A N 1
ATOM 649 C CA . LYS A 1 83 ? 22.297 -10.052 -40.946 1.00 93.31 83 LYS A CA 1
ATOM 650 C C . LYS A 1 83 ? 22.594 -9.401 -42.297 1.00 93.31 83 LYS A C 1
ATOM 652 O O . LYS A 1 83 ? 23.004 -10.091 -43.227 1.00 93.31 83 LYS A O 1
ATOM 657 N N . HIS A 1 84 ? 22.461 -8.080 -42.395 1.00 93.06 84 HIS A N 1
ATOM 658 C CA . HIS A 1 84 ? 22.714 -7.331 -43.633 1.00 93.06 84 HIS A CA 1
ATOM 659 C C . HIS A 1 84 ? 24.185 -6.937 -43.836 1.00 93.06 84 HIS A C 1
ATOM 661 O O . HIS A 1 84 ? 24.492 -6.202 -44.772 1.00 93.06 84 HIS A O 1
ATOM 667 N N . LYS A 1 85 ? 25.104 -7.427 -42.986 1.00 91.00 85 LYS A N 1
ATOM 668 C CA . LYS A 1 85 ? 26.551 -7.154 -43.067 1.00 91.00 85 LYS A CA 1
ATOM 669 C C . LYS A 1 85 ? 26.870 -5.655 -43.139 1.00 91.00 85 LYS A C 1
ATOM 671 O O . LYS A 1 85 ? 27.767 -5.233 -43.867 1.00 91.00 85 LYS A O 1
ATOM 676 N N . VAL A 1 86 ? 26.129 -4.847 -42.383 1.00 90.94 86 VAL A N 1
ATOM 677 C CA . VAL A 1 86 ? 26.340 -3.398 -42.345 1.00 90.94 86 VAL A CA 1
ATOM 678 C C . VAL A 1 86 ? 27.714 -3.102 -41.724 1.00 90.94 86 VAL A C 1
ATOM 680 O O . VAL A 1 86 ? 28.013 -3.654 -40.658 1.00 90.94 86 VAL A O 1
ATOM 683 N N . PRO A 1 87 ? 28.540 -2.240 -42.351 1.00 90.69 87 PRO A N 1
ATOM 684 C CA . PRO A 1 87 ? 29.832 -1.828 -41.815 1.00 90.69 87 PRO A CA 1
ATOM 685 C C . PRO A 1 87 ? 29.726 -1.285 -40.380 1.00 90.69 87 PRO A C 1
ATOM 687 O O . PRO A 1 87 ? 28.747 -0.601 -40.057 1.00 90.69 87 PRO A O 1
ATOM 690 N N . PRO A 1 88 ? 30.729 -1.537 -39.522 1.00 86.00 88 PRO A N 1
ATOM 691 C CA . PRO A 1 88 ? 30.703 -1.129 -38.117 1.00 86.00 88 PRO A CA 1
ATOM 692 C C . PRO A 1 88 ? 30.522 0.387 -37.933 1.00 86.00 88 PRO A C 1
ATOM 694 O O . PRO A 1 88 ? 29.796 0.799 -37.029 1.00 86.00 88 PRO A O 1
ATOM 697 N N . ASP A 1 89 ? 31.066 1.206 -38.837 1.00 88.00 89 ASP A N 1
ATOM 698 C CA . ASP A 1 89 ? 30.910 2.667 -38.801 1.00 88.00 89 ASP A CA 1
ATOM 699 C C . ASP A 1 89 ? 29.452 3.110 -38.983 1.00 88.00 89 ASP A C 1
ATOM 701 O O . ASP A 1 89 ? 28.960 4.003 -38.292 1.00 88.00 89 ASP A O 1
ATOM 705 N N . LEU A 1 90 ? 28.723 2.462 -39.897 1.00 87.25 90 LEU A N 1
ATOM 706 C CA . LEU A 1 90 ? 27.306 2.749 -40.119 1.00 87.25 90 LEU A CA 1
ATOM 707 C C . LEU A 1 90 ? 26.452 2.221 -38.965 1.00 87.25 90 LEU A C 1
ATOM 709 O O . LEU A 1 90 ? 25.517 2.901 -38.553 1.00 87.25 90 LEU A O 1
ATOM 713 N N . ARG A 1 91 ? 26.803 1.067 -38.384 1.00 87.56 91 ARG A N 1
ATOM 714 C CA . ARG A 1 91 ? 26.123 0.529 -37.195 1.00 87.56 91 ARG A CA 1
ATOM 715 C C . ARG A 1 91 ? 26.200 1.500 -36.015 1.00 87.56 91 ARG A C 1
ATOM 717 O O . ARG A 1 91 ? 25.169 1.790 -35.415 1.00 87.56 91 ARG A O 1
ATOM 724 N N . GLY A 1 92 ? 27.387 2.043 -35.731 1.00 86.50 92 GLY A N 1
ATOM 725 C CA . GLY A 1 92 ? 27.579 3.030 -34.664 1.00 86.50 92 GLY A CA 1
ATOM 726 C C . GLY A 1 92 ? 26.746 4.298 -34.871 1.00 86.50 92 GLY A C 1
ATOM 727 O O . GLY A 1 92 ? 26.107 4.776 -33.937 1.00 86.50 92 GLY A O 1
ATOM 728 N N . ARG A 1 93 ? 26.666 4.796 -36.113 1.00 89.19 93 ARG A N 1
ATOM 729 C CA . ARG A 1 93 ? 25.851 5.977 -36.455 1.00 89.19 93 ARG A CA 1
ATOM 730 C C . ARG A 1 93 ? 24.351 5.749 -36.269 1.00 89.19 93 ARG A C 1
ATOM 732 O O . ARG A 1 93 ? 23.656 6.657 -35.822 1.00 89.19 93 ARG A O 1
ATOM 739 N N . VAL A 1 94 ? 23.846 4.562 -36.611 1.00 88.44 94 VAL A N 1
ATOM 740 C CA . VAL A 1 94 ? 22.423 4.233 -36.424 1.00 88.44 94 VAL A CA 1
ATOM 741 C C . VAL A 1 94 ? 22.090 4.107 -34.933 1.00 88.44 94 VAL A C 1
ATOM 743 O O . VAL A 1 94 ? 21.067 4.639 -34.508 1.00 88.44 94 VAL A O 1
ATOM 746 N N . MET A 1 95 ? 22.968 3.492 -34.129 1.00 84.19 95 MET A N 1
ATOM 747 C CA . MET A 1 95 ? 22.791 3.400 -32.669 1.00 84.19 95 MET A CA 1
ATOM 74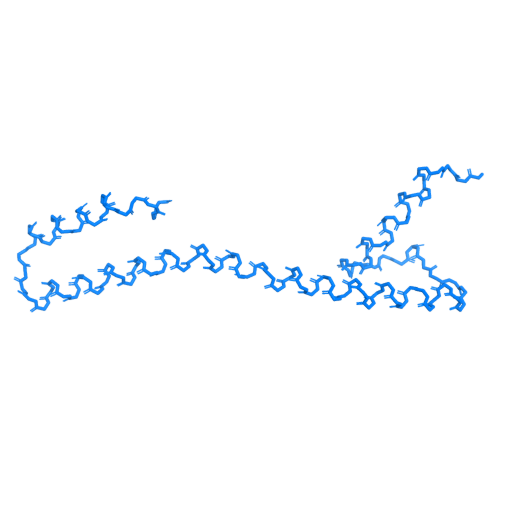8 C C . MET A 1 95 ? 22.794 4.785 -32.011 1.00 84.19 95 MET A C 1
ATOM 750 O O . MET A 1 95 ? 21.869 5.104 -31.273 1.00 84.19 95 MET A O 1
ATOM 754 N N . GLN A 1 96 ? 23.754 5.652 -32.355 1.00 86.81 96 GLN A N 1
ATOM 755 C CA . GLN A 1 96 ? 23.809 7.028 -31.838 1.00 86.81 96 GLN A CA 1
ATOM 756 C C . GLN A 1 96 ? 22.561 7.848 -32.186 1.00 86.81 96 GLN A C 1
ATOM 758 O O . GLN A 1 96 ? 22.079 8.629 -31.367 1.00 86.81 96 GLN A O 1
ATOM 763 N N . TYR A 1 97 ? 22.021 7.682 -33.397 1.00 87.38 97 TYR A N 1
ATOM 764 C CA . TYR A 1 97 ? 20.772 8.338 -33.780 1.00 87.38 97 TYR A CA 1
ATOM 765 C C . TYR A 1 97 ? 19.588 7.846 -32.934 1.00 87.38 97 TYR A C 1
ATOM 767 O O . TYR A 1 97 ? 18.756 8.651 -32.515 1.00 87.38 97 TYR A O 1
ATOM 775 N N . TYR A 1 98 ? 19.529 6.543 -32.652 1.00 82.12 98 TYR A N 1
ATOM 776 C CA . TYR A 1 98 ? 18.493 5.947 -31.811 1.00 82.12 98 TYR A CA 1
ATOM 777 C C . TYR A 1 98 ? 18.588 6.414 -30.352 1.00 82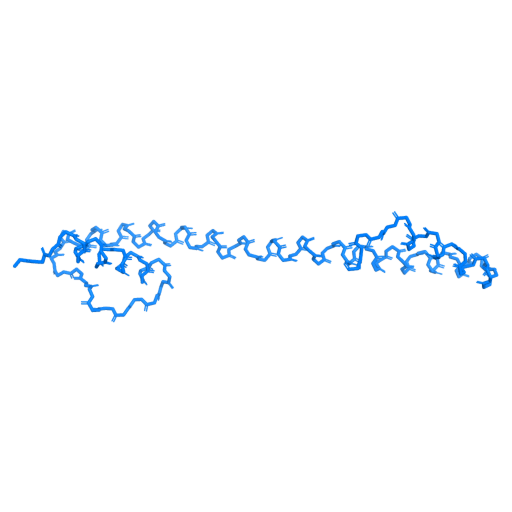.12 98 TYR A C 1
ATOM 779 O O . TYR A 1 98 ? 17.584 6.853 -29.793 1.00 82.12 98 TYR A O 1
ATOM 787 N N . GLU A 1 99 ? 19.789 6.426 -29.772 1.00 82.38 99 GLU A N 1
ATOM 788 C CA . GLU A 1 99 ? 20.035 6.950 -28.422 1.00 82.38 99 GLU A CA 1
ATOM 789 C C . GLU A 1 99 ? 19.646 8.433 -28.300 1.00 82.38 99 GLU A C 1
ATOM 791 O O . GLU A 1 99 ? 19.041 8.842 -27.311 1.00 82.38 99 GLU A O 1
ATOM 796 N N . TYR A 1 100 ? 19.934 9.245 -29.324 1.00 84.19 100 TYR A N 1
ATOM 797 C CA . TYR A 1 100 ? 19.538 10.656 -29.360 1.00 84.19 100 TYR A CA 1
ATOM 798 C C . TYR A 1 100 ? 18.018 10.847 -29.488 1.00 84.19 100 TYR A C 1
ATOM 800 O O . TYR A 1 100 ? 17.447 11.758 -28.889 1.00 84.19 100 TYR A O 1
ATOM 808 N N . ARG A 1 101 ? 17.344 10.000 -30.277 1.00 82.69 101 ARG A N 1
ATOM 809 C CA . ARG A 1 101 ? 15.902 10.100 -30.551 1.00 82.69 101 ARG A CA 1
ATOM 810 C C . ARG A 1 101 ? 15.027 9.645 -29.379 1.00 82.69 101 ARG A C 1
ATOM 812 O O . ARG A 1 101 ? 13.866 10.067 -29.311 1.00 82.69 101 ARG A O 1
ATOM 819 N N . PHE A 1 102 ? 15.569 8.811 -28.492 1.00 75.12 102 PHE A N 1
ATOM 820 C CA . PHE A 1 102 ? 14.871 8.201 -27.361 1.00 75.12 102 PHE A CA 1
ATOM 821 C C . PHE A 1 102 ? 15.591 8.465 -26.017 1.00 75.12 102 PHE A C 1
ATOM 823 O O . PHE A 1 102 ? 16.045 7.526 -25.364 1.00 75.12 102 PHE A O 1
ATOM 830 N N . PRO A 1 103 ? 15.670 9.726 -25.553 1.00 67.25 103 PRO A N 1
ATOM 831 C CA . PRO A 1 103 ? 16.404 10.094 -24.336 1.00 67.25 103 PRO A CA 1
ATOM 832 C C . PRO A 1 103 ? 15.746 9.634 -23.022 1.00 67.25 103 PRO A C 1
ATOM 834 O O . PRO A 1 103 ? 16.430 9.586 -22.002 1.00 67.25 103 PRO A O 1
ATOM 837 N N . ASP A 1 104 ? 14.461 9.252 -23.037 1.00 63.75 104 ASP A N 1
ATOM 838 C CA . ASP A 1 104 ? 13.679 8.828 -21.854 1.00 63.75 104 ASP A CA 1
ATOM 839 C C . ASP A 1 104 ? 14.133 7.489 -21.222 1.00 63.75 104 ASP A C 1
ATOM 841 O O . ASP A 1 104 ? 13.507 6.992 -20.289 1.00 63.75 104 ASP A O 1
ATOM 845 N N . HIS A 1 105 ? 15.213 6.889 -21.729 1.00 56.84 105 HIS A N 1
ATOM 846 C CA . HIS A 1 105 ? 15.747 5.589 -21.305 1.00 56.84 105 HIS A CA 1
ATOM 847 C C . HIS A 1 105 ? 16.896 5.698 -20.285 1.00 56.84 105 HIS A C 1
ATOM 849 O O . HIS A 1 105 ? 17.480 4.673 -19.930 1.00 56.84 105 HIS A O 1
ATOM 855 N N . ARG A 1 106 ? 17.234 6.918 -19.836 1.00 50.94 106 ARG A N 1
ATOM 856 C CA . ARG A 1 106 ? 18.187 7.171 -18.739 1.00 50.94 106 ARG A CA 1
ATOM 8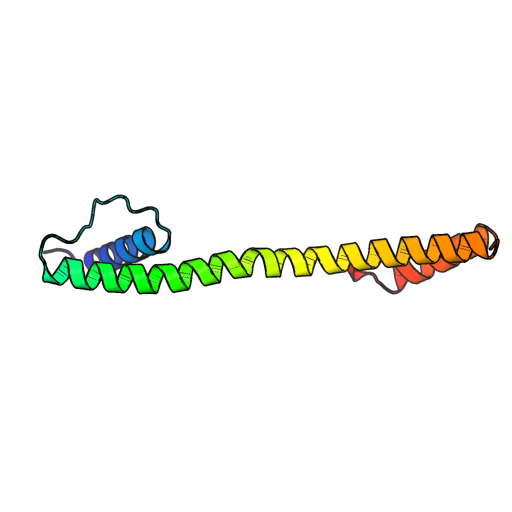57 C C . ARG A 1 106 ? 17.513 7.212 -17.373 1.00 50.94 106 ARG A C 1
ATOM 859 O O . ARG A 1 106 ? 16.433 7.827 -17.259 1.00 50.94 106 ARG A O 1
#

Radius of gyration: 27.67 Å; chains: 1; bounding box: 54×25×73 Å

Organism: NCBI:txid464990

Secondary structure (DSSP, 8-state):
---HHHHHHHHHHHHHHHHTT----SS---SHHHHHHHHHHHHHHHHHHHHHHHHHHHHHHHHHHHHHHHHHHHHHHHHHHHHTT--HHHHHHHHHHHHHH-GGG-